Protein AF-A0A3D6C1T6-F1 (afdb_monomer)

Structure (mmCIF, N/CA/C/O backbone):
data_AF-A0A3D6C1T6-F1
#
_entry.id   AF-A0A3D6C1T6-F1
#
loop_
_atom_site.group_PDB
_atom_site.id
_atom_site.type_symbol
_atom_site.label_atom_id
_atom_site.label_alt_id
_atom_site.label_comp_id
_atom_site.label_asym_id
_atom_site.label_entity_id
_atom_site.label_seq_id
_atom_site.pdbx_PDB_ins_code
_atom_site.Cartn_x
_atom_site.Cartn_y
_atom_site.Cartn_z
_atom_site.occupancy
_atom_site.B_iso_or_equiv
_atom_site.auth_seq_id
_atom_site.auth_comp_id
_atom_site.auth_asym_id
_atom_site.auth_atom_id
_atom_site.pdbx_PDB_model_num
ATOM 1 N N . MET A 1 1 ? -8.037 4.709 -5.293 1.00 74.25 1 MET A N 1
ATOM 2 C CA . MET A 1 1 ? -7.787 3.481 -6.083 1.00 74.25 1 MET A CA 1
ATOM 3 C C . MET A 1 1 ? -6.461 3.729 -6.757 1.00 74.25 1 MET A C 1
ATOM 5 O O . MET A 1 1 ? -6.318 4.822 -7.291 1.00 74.25 1 MET A O 1
ATOM 9 N N . ILE A 1 2 ? -5.518 2.785 -6.696 1.00 80.56 2 ILE A N 1
ATOM 10 C CA . ILE A 1 2 ? -4.158 3.012 -7.212 1.00 80.56 2 ILE A CA 1
ATOM 11 C C . ILE A 1 2 ? -4.215 3.370 -8.702 1.00 80.56 2 ILE A C 1
ATOM 13 O O . ILE A 1 2 ? -4.973 2.765 -9.468 1.00 80.56 2 ILE A O 1
ATOM 17 N N . ASN A 1 3 ? -3.424 4.367 -9.097 1.00 86.88 3 ASN A N 1
ATOM 18 C CA . ASN A 1 3 ? -3.311 4.795 -10.482 1.00 86.88 3 ASN A CA 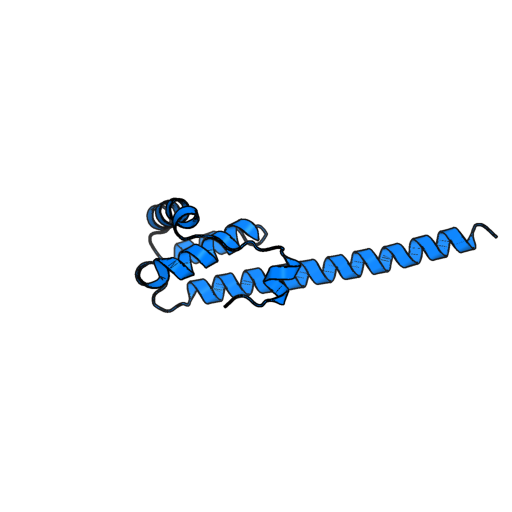1
ATOM 19 C C . ASN A 1 3 ? -2.776 3.649 -11.365 1.00 86.88 3 ASN A C 1
ATOM 21 O O . ASN A 1 3 ? -1.859 2.920 -10.989 1.00 86.88 3 ASN A O 1
ATOM 25 N N . ARG A 1 4 ? -3.340 3.484 -12.569 1.00 86.69 4 ARG A N 1
ATOM 26 C CA . ARG A 1 4 ? -2.904 2.455 -13.529 1.00 86.69 4 ARG A CA 1
ATOM 27 C C . ARG A 1 4 ? -1.431 2.605 -13.902 1.00 86.69 4 ARG A C 1
ATOM 29 O O . ARG A 1 4 ? -0.760 1.592 -14.077 1.00 86.69 4 ARG A O 1
ATOM 36 N N . THR A 1 5 ? -0.942 3.841 -13.995 1.00 89.00 5 THR A N 1
ATOM 37 C CA . THR A 1 5 ? 0.474 4.113 -14.260 1.00 89.00 5 THR A CA 1
ATOM 38 C C . THR A 1 5 ? 1.338 3.571 -13.128 1.00 89.00 5 THR A C 1
ATOM 40 O O . THR A 1 5 ? 2.226 2.776 -13.395 1.00 89.00 5 THR A O 1
ATOM 43 N N . THR A 1 6 ? 1.000 3.866 -11.871 1.00 90.50 6 THR A N 1
ATOM 44 C CA . THR A 1 6 ? 1.684 3.342 -10.677 1.00 90.50 6 THR A CA 1
ATOM 45 C C . THR A 1 6 ? 1.735 1.817 -10.659 1.00 90.50 6 THR A C 1
ATOM 47 O O . THR A 1 6 ? 2.794 1.232 -10.444 1.00 90.50 6 THR A O 1
ATOM 50 N N . VAL A 1 7 ? 0.606 1.159 -10.954 1.00 90.44 7 VAL A N 1
ATOM 51 C CA . VAL A 1 7 ? 0.543 -0.309 -11.052 1.00 90.44 7 VAL A CA 1
ATOM 52 C C . VAL A 1 7 ? 1.507 -0.838 -12.113 1.00 90.44 7 VAL A C 1
ATOM 54 O O . VAL A 1 7 ? 2.202 -1.818 -11.863 1.00 90.44 7 VAL A O 1
ATOM 57 N N . SER A 1 8 ? 1.553 -0.202 -13.286 1.00 91.50 8 SER A N 1
ATOM 58 C CA . SER A 1 8 ? 2.423 -0.628 -14.383 1.00 91.50 8 SER A CA 1
ATOM 59 C C . SER A 1 8 ? 3.899 -0.364 -14.087 1.00 91.50 8 SER A C 1
ATOM 61 O O . SER A 1 8 ? 4.715 -1.255 -14.299 1.00 91.50 8 SER A O 1
ATOM 63 N N . THR A 1 9 ? 4.238 0.828 -13.591 1.00 91.06 9 THR A N 1
ATOM 64 C CA . THR A 1 9 ? 5.617 1.246 -13.304 1.00 91.06 9 THR A CA 1
ATOM 65 C C . THR A 1 9 ? 6.249 0.382 -12.219 1.00 91.06 9 THR A C 1
ATOM 67 O O . THR A 1 9 ? 7.379 -0.065 -12.372 1.00 91.06 9 THR A O 1
ATOM 70 N N . LEU A 1 10 ? 5.504 0.086 -11.150 1.00 91.12 10 LEU A N 1
ATOM 71 C CA . LEU A 1 10 ? 5.992 -0.743 -10.044 1.00 91.12 10 LEU A CA 1
ATOM 72 C C . LEU A 1 10 ? 5.734 -2.246 -10.255 1.00 91.12 10 LEU A C 1
ATOM 74 O O . LEU A 1 10 ? 6.091 -3.068 -9.418 1.00 91.12 10 LEU A O 1
ATOM 78 N N . GLY A 1 11 ? 5.080 -2.644 -11.351 1.00 90.94 11 GLY A N 1
ATOM 79 C CA . GLY A 1 11 ? 4.744 -4.048 -11.605 1.00 90.94 11 GLY A CA 1
ATOM 80 C C . GLY A 1 11 ? 3.861 -4.673 -10.515 1.00 90.94 11 GLY A C 1
ATOM 81 O O . GLY A 1 11 ? 4.002 -5.863 -10.202 1.00 90.94 11 GLY A O 1
ATOM 82 N N . LEU A 1 12 ? 2.961 -3.882 -9.919 1.00 91.75 12 LEU A N 1
ATOM 83 C CA . LEU A 1 12 ? 2.129 -4.320 -8.799 1.00 91.75 12 LEU A CA 1
ATOM 84 C C . LEU A 1 12 ? 1.159 -5.410 -9.247 1.00 91.75 12 LEU A C 1
ATOM 86 O O . LEU A 1 12 ? 0.380 -5.248 -10.188 1.00 91.75 12 LEU A O 1
ATOM 90 N N . LYS A 1 13 ? 1.173 -6.535 -8.533 1.00 91.50 13 LYS A N 1
ATOM 91 C CA . LYS A 1 13 ? 0.289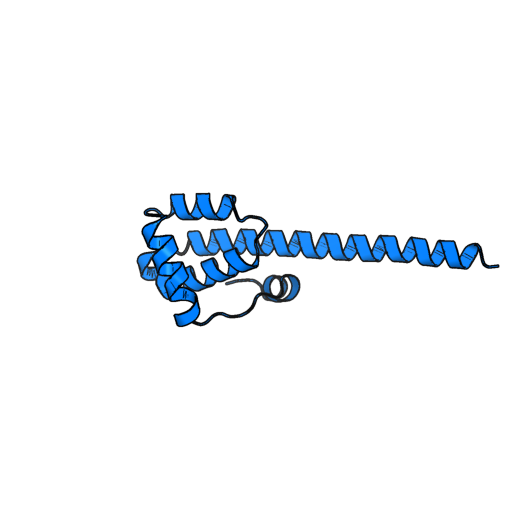 -7.663 -8.832 1.00 91.50 13 LYS A CA 1
ATOM 92 C C . LYS A 1 13 ? -1.023 -7.554 -8.054 1.00 91.50 13 LYS A C 1
ATOM 94 O O . LYS A 1 13 ? -0.996 -7.180 -6.876 1.00 91.50 13 LYS A O 1
ATOM 99 N N . PRO A 1 14 ? -2.163 -7.914 -8.670 1.00 91.25 14 PRO A N 1
ATOM 100 C CA . PRO A 1 14 ? -3.407 -8.074 -7.935 1.00 91.25 14 PRO A CA 1
ATOM 101 C C . PRO A 1 14 ? -3.265 -9.212 -6.921 1.00 91.25 14 PRO A C 1
ATOM 103 O O . PRO A 1 14 ? -2.606 -10.217 -7.193 1.00 91.25 14 PRO A O 1
ATOM 106 N N . MET A 1 15 ? -3.896 -9.058 -5.760 1.00 93.44 15 MET A N 1
ATOM 107 C CA . MET A 1 15 ? -3.900 -10.071 -4.706 1.00 93.44 15 MET A CA 1
ATOM 108 C C . MET A 1 15 ? -5.324 -10.509 -4.404 1.00 93.44 15 MET A C 1
ATOM 110 O O . MET A 1 15 ? -6.253 -9.708 -4.471 1.00 93.44 15 MET A O 1
ATOM 114 N N . THR A 1 16 ? -5.498 -11.784 -4.067 1.00 92.94 16 THR A N 1
ATOM 115 C CA . THR A 1 16 ? -6.787 -12.303 -3.607 1.00 92.94 16 THR A CA 1
ATOM 116 C C . THR A 1 16 ? -6.940 -12.101 -2.104 1.00 92.94 16 THR A C 1
ATOM 118 O O . THR A 1 16 ? -5.967 -11.874 -1.378 1.00 92.94 16 THR A O 1
ATOM 12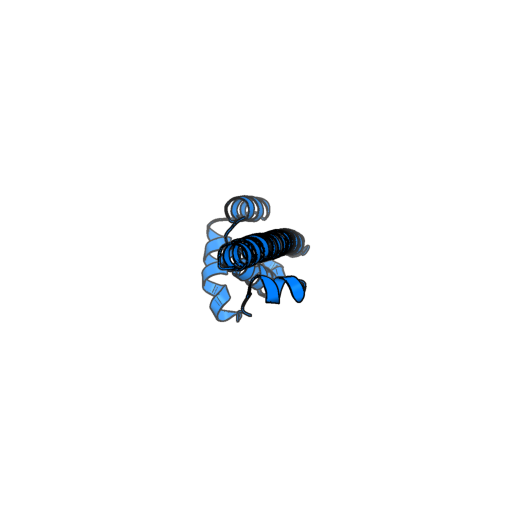1 N N . ARG A 1 17 ? -8.177 -12.220 -1.616 1.00 91.56 17 ARG A N 1
ATOM 122 C CA . ARG A 1 17 ? -8.480 -12.115 -0.185 1.00 91.56 17 ARG A CA 1
ATOM 123 C C . ARG A 1 17 ? -7.703 -13.135 0.654 1.00 91.56 17 ARG A C 1
ATOM 125 O O . ARG A 1 17 ? -7.190 -12.765 1.704 1.00 91.56 17 ARG A O 1
ATOM 132 N N . ASP A 1 18 ? -7.563 -14.368 0.171 1.00 93.81 18 ASP A N 1
ATOM 133 C CA . ASP A 1 18 ? -6.861 -15.435 0.896 1.00 93.81 18 ASP A CA 1
ATOM 134 C C . ASP A 1 18 ? -5.372 -15.117 1.068 1.00 93.81 18 ASP A C 1
ATOM 136 O O . ASP A 1 18 ? -4.834 -15.243 2.163 1.00 93.81 18 ASP A O 1
ATOM 140 N N . MET A 1 19 ? -4.723 -14.578 0.028 1.00 92.06 19 MET A N 1
ATOM 141 C CA . MET A 1 19 ? -3.328 -14.117 0.109 1.00 92.06 19 MET A CA 1
ATOM 142 C C . MET A 1 19 ? -3.150 -12.938 1.077 1.00 92.06 19 MET A C 1
ATOM 144 O O . MET A 1 19 ? -2.050 -12.682 1.563 1.00 92.06 19 MET A O 1
ATOM 148 N N . CYS A 1 20 ? -4.220 -12.190 1.349 1.00 93.88 20 CYS A N 1
ATOM 149 C CA . CYS A 1 20 ? -4.220 -11.052 2.263 1.00 93.88 20 CYS A CA 1
ATOM 150 C C . CYS A 1 20 ? -4.483 -11.451 3.720 1.00 93.88 20 CYS A C 1
ATOM 152 O O . CYS A 1 20 ? -4.191 -10.658 4.613 1.00 93.88 20 CYS A O 1
ATOM 154 N N . TYR A 1 21 ? -5.024 -12.643 3.981 1.00 93.25 21 TYR A N 1
ATOM 155 C CA . TYR A 1 21 ? -5.512 -13.002 5.310 1.00 93.25 21 TYR A CA 1
ATOM 156 C C . TYR A 1 21 ? -4.397 -13.073 6.357 1.00 93.25 21 TYR A C 1
ATOM 158 O O . TYR A 1 21 ? -4.515 -12.459 7.416 1.00 93.25 21 TYR A O 1
ATOM 166 N N . ASP A 1 22 ? -3.285 -13.740 6.050 1.00 93.88 22 ASP A N 1
ATOM 167 C CA . ASP A 1 22 ? -2.170 -13.872 6.996 1.00 93.88 22 ASP A CA 1
ATOM 168 C C . ASP A 1 22 ? -1.557 -12.508 7.337 1.00 93.88 22 ASP A C 1
ATOM 170 O O . ASP A 1 22 ? -1.253 -12.213 8.496 1.00 93.88 22 ASP A O 1
ATOM 174 N N . PHE A 1 23 ? -1.437 -11.632 6.334 1.00 93.38 23 PHE A N 1
ATOM 175 C CA . PHE A 1 23 ? -0.930 -10.278 6.534 1.00 93.38 23 PHE A CA 1
ATOM 176 C C . PHE A 1 23 ? -1.918 -9.411 7.321 1.00 93.38 23 PHE A C 1
ATOM 178 O O . PHE A 1 23 ? -1.500 -8.665 8.203 1.00 93.38 23 PHE A O 1
ATOM 185 N N . TYR A 1 24 ? -3.223 -9.567 7.080 1.00 93.25 24 TYR A N 1
ATOM 186 C CA . TYR A 1 24 ? -4.277 -8.957 7.890 1.00 93.25 24 TYR A CA 1
ATOM 187 C C . TYR A 1 24 ? -4.166 -9.366 9.364 1.00 93.25 24 TYR A C 1
ATOM 189 O O . TYR A 1 24 ? -4.154 -8.495 10.233 1.00 93.25 24 TYR A O 1
ATOM 197 N N . VAL A 1 25 ? -4.044 -10.667 9.656 1.00 93.50 25 VAL A N 1
ATOM 198 C CA . VAL A 1 25 ? -3.908 -11.169 11.034 1.00 93.50 25 VAL A CA 1
ATOM 199 C C . VAL A 1 25 ? -2.665 -10.581 11.695 1.00 93.50 25 VAL A C 1
ATOM 201 O O . VAL A 1 25 ? -2.749 -10.087 12.820 1.00 93.50 25 VAL A O 1
ATOM 204 N N . LYS A 1 26 ? -1.534 -10.570 10.980 1.00 92.69 26 LYS A N 1
ATOM 205 C CA . LYS A 1 26 ? -0.279 -10.003 11.475 1.00 92.69 26 LYS A CA 1
ATOM 206 C C . LYS A 1 26 ? -0.417 -8.515 11.803 1.00 92.69 26 LYS A C 1
ATOM 208 O O . LYS A 1 26 ? -0.211 -8.141 12.956 1.00 92.69 26 LYS A O 1
ATOM 213 N N . ILE A 1 27 ? -0.840 -7.696 10.837 1.00 90.50 27 ILE A N 1
ATOM 214 C CA . ILE A 1 27 ? -1.050 -6.248 11.011 1.00 90.50 27 ILE A CA 1
ATOM 215 C C . ILE A 1 27 ? -1.998 -5.979 12.176 1.00 90.50 27 ILE A C 1
ATOM 217 O O . ILE A 1 27 ? -1.699 -5.159 13.030 1.00 90.50 27 ILE A O 1
ATOM 221 N N . ASN A 1 28 ? -3.117 -6.695 12.254 1.00 88.06 28 ASN A N 1
ATOM 222 C CA . ASN A 1 28 ? -4.114 -6.472 13.295 1.00 88.06 28 ASN A CA 1
ATOM 223 C C . ASN A 1 28 ? -3.630 -6.914 14.694 1.00 88.06 28 ASN A C 1
ATOM 225 O O . ASN A 1 28 ? -4.147 -6.444 15.706 1.00 88.06 28 ASN A O 1
ATOM 229 N N . SER A 1 29 ? -2.649 -7.821 14.767 1.00 90.69 29 SER A N 1
ATOM 230 C CA . SER A 1 29 ? -2.021 -8.243 16.026 1.00 90.69 29 SER A CA 1
ATOM 231 C C . SER A 1 29 ? -0.906 -7.300 16.494 1.00 90.69 29 SER A C 1
ATOM 233 O O . SER A 1 29 ? -0.796 -7.036 17.693 1.00 90.69 29 SER A O 1
ATOM 235 N N . GLU A 1 30 ? -0.112 -6.771 15.558 1.00 89.31 30 GLU A N 1
ATOM 236 C CA . GLU A 1 30 ? 1.059 -5.925 15.825 1.00 89.31 30 GLU A CA 1
ATOM 237 C C . GLU A 1 30 ? 0.680 -4.437 15.919 1.00 89.31 30 GLU A C 1
ATOM 239 O O . GLU A 1 30 ? 1.191 -3.710 16.770 1.00 89.31 30 GLU A O 1
ATOM 244 N N . CYS A 1 31 ? -0.268 -3.986 15.098 1.00 88.19 31 CYS A N 1
ATOM 245 C CA . CYS A 1 31 ? -0.725 -2.605 15.007 1.00 88.19 31 CYS A CA 1
ATOM 246 C C . CYS A 1 31 ? -2.165 -2.494 15.520 1.00 88.19 31 CYS A C 1
ATOM 248 O O . CYS A 1 31 ? -3.131 -2.672 14.781 1.00 88.19 31 CYS A O 1
ATOM 250 N N . LYS A 1 32 ? -2.320 -2.167 16.807 1.00 84.44 32 LYS A N 1
ATOM 251 C CA . LYS A 1 32 ? -3.645 -2.037 17.442 1.00 84.44 32 LYS A CA 1
ATOM 252 C C . LYS A 1 32 ? -4.385 -0.742 17.095 1.00 84.44 32 LYS A C 1
ATOM 254 O O . LYS A 1 32 ? -5.551 -0.606 17.453 1.00 84.44 32 LYS A O 1
ATOM 259 N N . THR A 1 33 ? -3.716 0.209 16.443 1.00 86.25 33 THR A N 1
ATOM 260 C CA . THR A 1 33 ? -4.286 1.504 16.053 1.00 86.25 33 THR A CA 1
ATOM 261 C C . THR A 1 33 ? -3.934 1.851 14.603 1.00 86.25 33 THR A C 1
ATOM 263 O O . THR A 1 33 ? -2.881 1.428 14.111 1.00 86.25 33 THR A O 1
ATOM 266 N N . PRO A 1 34 ? -4.770 2.647 13.909 1.00 86.06 34 PRO A N 1
ATOM 267 C CA . PRO A 1 34 ? -4.453 3.177 12.581 1.00 86.06 34 PRO A CA 1
ATOM 268 C C . PRO A 1 34 ? -3.109 3.916 12.527 1.00 86.06 34 PRO A C 1
ATOM 270 O O . PRO A 1 34 ? -2.367 3.808 11.551 1.00 86.06 34 PRO A O 1
ATOM 273 N N . GLU A 1 35 ? -2.754 4.635 13.590 1.00 88.25 35 GLU A N 1
ATOM 274 C CA . GLU A 1 35 ? -1.493 5.368 13.703 1.00 88.25 35 GLU A CA 1
ATOM 275 C C . GLU A 1 35 ? -0.289 4.422 13.694 1.00 88.25 35 GLU A C 1
ATOM 277 O O . GLU A 1 35 ? 0.687 4.704 13.004 1.00 88.25 35 GLU A O 1
ATOM 282 N N . ALA A 1 36 ? -0.379 3.269 14.364 1.00 90.44 36 ALA A N 1
ATOM 283 C CA . ALA A 1 36 ? 0.678 2.258 14.338 1.00 90.44 36 ALA A CA 1
ATOM 284 C C . ALA A 1 36 ? 0.860 1.648 12.934 1.00 90.44 36 ALA A C 1
ATOM 286 O O . ALA A 1 36 ? 1.977 1.311 12.535 1.00 90.44 36 ALA A O 1
ATOM 287 N N . ILE A 1 37 ? -0.221 1.548 12.150 1.00 90.31 37 ILE A N 1
ATOM 288 C CA . ILE A 1 37 ? -0.145 1.132 10.741 1.00 90.31 37 ILE A CA 1
ATOM 289 C C . ILE A 1 37 ? 0.561 2.213 9.913 1.00 90.31 37 ILE A C 1
ATOM 291 O O . ILE A 1 37 ? 1.431 1.885 9.109 1.00 90.31 37 ILE A O 1
ATOM 295 N N . ARG A 1 38 ? 0.249 3.502 10.120 1.00 91.06 38 ARG A N 1
ATOM 296 C CA . ARG A 1 38 ? 0.949 4.612 9.437 1.00 91.06 38 ARG A CA 1
ATOM 297 C C . ARG A 1 38 ? 2.431 4.648 9.774 1.00 91.06 38 ARG A C 1
ATOM 299 O O . ARG A 1 38 ? 3.251 4.829 8.878 1.00 91.06 38 ARG A O 1
ATOM 306 N N . GLU A 1 39 ? 2.764 4.455 11.044 1.00 91.31 39 GLU A N 1
ATOM 307 C CA . GLU A 1 39 ? 4.149 4.354 11.486 1.00 91.31 39 GLU A CA 1
ATOM 308 C C . GLU A 1 39 ? 4.841 3.187 10.777 1.00 91.31 39 GLU A C 1
ATOM 310 O O . GLU A 1 39 ? 5.873 3.379 10.144 1.00 91.31 39 GLU A O 1
ATOM 315 N N . SER A 1 40 ? 4.223 2.006 10.752 1.00 90.75 40 SER A N 1
ATOM 316 C CA . SER A 1 40 ? 4.738 0.844 10.016 1.00 90.75 40 SER A CA 1
ATOM 317 C C . SER A 1 40 ? 4.972 1.128 8.528 1.00 90.75 40 SER A C 1
ATOM 319 O O . SER A 1 40 ? 6.030 0.793 8.000 1.00 90.75 40 SER A O 1
ATOM 321 N N . VAL A 1 41 ? 4.036 1.811 7.863 1.00 90.44 41 VAL A N 1
ATOM 322 C CA . VAL A 1 41 ? 4.177 2.246 6.463 1.00 90.44 41 VAL A CA 1
ATOM 323 C C . VAL A 1 41 ? 5.374 3.180 6.285 1.00 90.44 41 VAL A C 1
ATOM 325 O O . VAL A 1 41 ? 6.105 3.047 5.307 1.00 90.44 41 VAL A O 1
ATOM 328 N N . SER A 1 42 ? 5.629 4.077 7.242 1.00 88.62 42 SER A N 1
ATOM 329 C CA . SER A 1 42 ? 6.788 4.976 7.198 1.00 88.62 42 SER A CA 1
ATOM 330 C C . SER A 1 42 ? 8.131 4.233 7.251 1.00 88.62 42 SER A C 1
ATOM 332 O O . SER A 1 42 ? 9.117 4.726 6.711 1.00 88.62 42 SER A O 1
ATOM 334 N N . TRP A 1 43 ? 8.169 3.022 7.809 1.00 90.56 43 TRP A N 1
ATOM 335 C CA . TRP A 1 43 ? 9.344 2.146 7.779 1.00 90.56 43 TRP A CA 1
ATOM 336 C C . TRP A 1 43 ? 9.456 1.308 6.495 1.00 90.56 43 TRP A C 1
ATOM 338 O O . TRP A 1 43 ? 10.501 0.712 6.248 1.00 90.56 43 TRP A O 1
ATOM 348 N N . TRP A 1 44 ? 8.400 1.229 5.680 1.00 90.06 44 TRP A N 1
ATOM 349 C CA . TRP A 1 44 ? 8.341 0.420 4.450 1.00 90.06 44 TRP A CA 1
ATOM 350 C C . TRP A 1 44 ? 8.354 1.273 3.183 1.00 90.06 44 TRP A C 1
ATOM 352 O O . TRP A 1 44 ? 7.934 0.806 2.130 1.00 90.06 44 TRP A O 1
ATOM 362 N N . GLN A 1 45 ? 8.828 2.517 3.277 1.00 80.12 45 GLN A N 1
ATOM 363 C CA . GLN A 1 45 ? 8.765 3.492 2.184 1.00 80.12 45 GLN A CA 1
ATOM 364 C C . GLN A 1 45 ? 9.394 3.006 0.878 1.00 80.12 45 GLN A C 1
ATOM 366 O O . GLN A 1 45 ? 9.001 3.492 -0.167 1.00 80.12 45 GLN A O 1
ATOM 371 N N . THR A 1 46 ? 10.333 2.059 0.918 1.00 86.50 46 THR A N 1
ATOM 372 C CA . THR A 1 46 ? 11.010 1.505 -0.265 1.00 86.50 46 THR A CA 1
ATOM 373 C C . THR A 1 46 ? 10.508 0.119 -0.685 1.00 86.50 46 THR A C 1
ATOM 375 O O . THR A 1 46 ? 11.009 -0.435 -1.659 1.00 86.50 46 THR A O 1
ATOM 378 N N . ASP A 1 47 ? 9.540 -0.462 0.032 1.00 91.19 47 ASP A N 1
ATOM 379 C CA . ASP A 1 47 ? 9.018 -1.812 -0.220 1.00 91.19 47 ASP A CA 1
ATOM 380 C C . ASP A 1 47 ? 7.631 -1.737 -0.878 1.00 91.19 47 ASP A C 1
ATOM 382 O O . ASP A 1 47 ? 6.580 -1.871 -0.241 1.00 91.19 47 ASP A O 1
ATOM 386 N N . ASP A 1 48 ? 7.644 -1.515 -2.190 1.00 92.56 48 ASP A N 1
ATOM 387 C CA . ASP A 1 48 ? 6.469 -1.442 -3.060 1.00 92.56 48 ASP A CA 1
ATOM 388 C C . ASP A 1 48 ? 5.557 -2.677 -2.936 1.00 92.56 48 ASP A C 1
ATOM 390 O O . ASP A 1 48 ? 4.328 -2.561 -2.882 1.00 92.56 48 ASP A O 1
ATOM 394 N N . LYS A 1 49 ? 6.143 -3.873 -2.815 1.00 92.62 49 LYS A N 1
ATOM 395 C CA . LYS A 1 49 ? 5.405 -5.137 -2.680 1.00 92.62 49 LYS A CA 1
ATOM 396 C C . LYS A 1 49 ? 4.622 -5.191 -1.381 1.00 92.62 49 LYS A C 1
ATOM 398 O O . LYS A 1 49 ? 3.449 -5.580 -1.387 1.00 92.62 49 LYS A O 1
ATOM 403 N N . LYS A 1 50 ? 5.252 -4.807 -0.273 1.00 93.50 50 LYS A N 1
ATOM 404 C CA . LYS A 1 50 ? 4.621 -4.808 1.048 1.00 93.50 50 LYS A CA 1
ATOM 405 C C . LYS A 1 50 ? 3.555 -3.725 1.168 1.00 93.50 50 LYS A C 1
ATOM 407 O O . LYS A 1 50 ? 2.493 -3.984 1.734 1.00 93.50 50 LYS A O 1
ATOM 412 N N . LEU A 1 51 ? 3.786 -2.556 0.572 1.00 94.12 51 LEU A N 1
ATOM 413 C CA . LEU A 1 51 ? 2.781 -1.496 0.476 1.00 94.12 51 LEU A CA 1
ATOM 414 C C . LEU A 1 51 ? 1.581 -1.920 -0.381 1.00 94.12 51 LEU A C 1
ATOM 416 O O . LEU A 1 51 ? 0.439 -1.708 0.025 1.00 94.12 51 LEU A O 1
ATOM 420 N N . ASN A 1 52 ? 1.806 -2.597 -1.509 1.00 94.94 52 ASN A N 1
ATOM 421 C CA . ASN A 1 52 ? 0.729 -3.159 -2.327 1.00 94.94 52 ASN A CA 1
ATOM 422 C C . ASN A 1 52 ? -0.070 -4.231 -1.565 1.00 94.94 52 ASN A C 1
ATOM 424 O O . ASN A 1 52 ? -1.300 -4.237 -1.614 1.00 94.94 52 ASN A O 1
ATOM 428 N N . HIS A 1 53 ? 0.599 -5.104 -0.804 1.00 94.94 53 HIS A N 1
ATOM 429 C CA . HIS A 1 53 ? -0.077 -6.096 0.041 1.00 94.94 53 HIS A CA 1
ATOM 430 C C . HIS A 1 53 ? -0.954 -5.432 1.104 1.00 94.94 53 HIS A C 1
ATOM 432 O O . HIS A 1 53 ? -2.119 -5.804 1.264 1.00 94.94 53 HIS A O 1
ATOM 438 N N . LEU A 1 54 ? -0.430 -4.404 1.781 1.00 94.62 54 LEU A N 1
ATOM 439 C CA . LEU A 1 54 ? -1.202 -3.620 2.741 1.00 94.62 54 LEU A CA 1
ATOM 440 C C . LEU A 1 54 ? -2.404 -2.951 2.070 1.00 94.62 54 LEU A C 1
ATOM 442 O O . LEU A 1 54 ? -3.506 -3.010 2.606 1.00 94.62 54 LEU A O 1
ATOM 446 N N . TRP A 1 55 ? -2.221 -2.356 0.892 1.00 95.06 55 TRP A N 1
ATOM 447 C CA . TRP A 1 55 ? -3.311 -1.720 0.158 1.00 95.06 55 TRP A CA 1
ATOM 448 C C . TRP A 1 55 ? -4.462 -2.697 -0.124 1.00 95.06 55 TRP A C 1
ATOM 450 O O . TRP A 1 55 ? -5.625 -2.365 0.116 1.00 95.06 55 TRP A O 1
ATOM 460 N N . TRP A 1 56 ? -4.152 -3.926 -0.556 1.00 95.31 56 TRP A N 1
ATOM 461 C CA . TRP A 1 56 ? -5.159 -4.972 -0.765 1.00 95.31 56 TRP A CA 1
ATOM 462 C C . TRP A 1 56 ? -5.826 -5.426 0.537 1.00 95.31 56 TRP A C 1
ATOM 464 O O . TRP A 1 56 ? -7.048 -5.591 0.561 1.00 95.31 56 TRP A O 1
ATOM 474 N N . VAL A 1 57 ? -5.070 -5.563 1.633 1.00 94.50 57 VAL A N 1
ATOM 475 C CA . VAL A 1 57 ? -5.634 -5.835 2.967 1.00 94.50 57 VAL A CA 1
ATOM 476 C C . VAL A 1 57 ? -6.633 -4.751 3.365 1.00 94.50 57 VAL A C 1
ATOM 478 O O . VAL A 1 57 ? -7.762 -5.069 3.738 1.00 94.50 57 VAL A O 1
ATOM 481 N N . LEU A 1 58 ? -6.260 -3.477 3.234 1.00 92.69 58 LEU A N 1
ATOM 482 C CA . LEU A 1 58 ? -7.135 -2.348 3.552 1.00 92.69 58 LEU A CA 1
ATOM 483 C C . LEU A 1 58 ? -8.363 -2.301 2.638 1.00 92.69 58 LEU A C 1
ATOM 485 O O . LEU A 1 58 ? -9.420 -1.843 3.057 1.00 92.69 58 LEU A O 1
ATOM 489 N N . ASN A 1 59 ? -8.260 -2.807 1.408 1.00 92.31 59 ASN A N 1
ATOM 490 C CA . ASN A 1 59 ? -9.388 -2.870 0.486 1.00 92.31 59 ASN A CA 1
ATOM 491 C C . ASN A 1 59 ? -10.369 -4.015 0.808 1.00 92.31 59 ASN A C 1
ATOM 493 O O . ASN A 1 59 ? -11.573 -3.834 0.651 1.00 92.31 59 ASN A O 1
ATOM 497 N N . TYR A 1 60 ? -9.885 -5.177 1.262 1.00 93.25 60 TYR A N 1
ATOM 498 C CA . TYR A 1 60 ? -10.736 -6.324 1.623 1.00 93.25 60 TYR A CA 1
ATOM 499 C C . TYR A 1 60 ? -11.279 -6.280 3.056 1.00 93.25 60 TYR A C 1
ATOM 501 O O . TYR A 1 60 ? -12.329 -6.863 3.327 1.00 93.25 60 TYR A O 1
ATOM 509 N N . TYR A 1 61 ? -10.564 -5.626 3.972 1.00 90.50 61 TYR A N 1
ATOM 510 C CA . TYR A 1 61 ? -10.887 -5.553 5.400 1.00 90.50 61 TYR A CA 1
ATOM 511 C C . TYR A 1 61 ? -11.091 -4.102 5.871 1.00 90.50 61 TYR A C 1
ATOM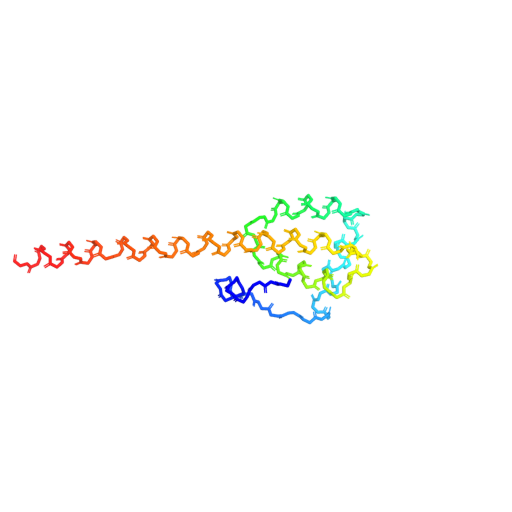 513 O O . TYR A 1 61 ? -10.877 -3.802 7.050 1.00 90.50 61 TYR A O 1
ATOM 521 N N . SER A 1 62 ? -11.522 -3.210 4.965 1.00 88.06 62 SER A N 1
ATOM 522 C CA . SER A 1 62 ? -11.737 -1.779 5.240 1.00 88.06 62 SER A CA 1
ATOM 523 C C . SER A 1 62 ? -12.600 -1.550 6.470 1.00 88.06 62 SER A C 1
ATOM 525 O O . SER A 1 62 ? -12.263 -0.731 7.311 1.00 88.06 62 SER A O 1
ATOM 527 N N . ASP A 1 63 ? -13.656 -2.343 6.635 1.00 86.06 63 ASP A N 1
ATOM 528 C CA . ASP A 1 63 ? -14.642 -2.160 7.704 1.00 86.06 63 ASP A CA 1
ATOM 529 C C . ASP A 1 63 ? -14.041 -2.306 9.110 1.00 86.06 63 ASP A C 1
ATOM 531 O O . ASP A 1 63 ? -14.613 -1.822 10.083 1.00 86.06 63 ASP A O 1
ATOM 535 N N . ARG A 1 64 ? -12.894 -2.989 9.228 1.00 84.00 64 ARG A N 1
ATOM 536 C CA . ARG A 1 64 ? -12.205 -3.211 10.505 1.00 84.00 64 ARG A CA 1
ATOM 537 C C . ARG A 1 64 ? -10.960 -2.356 10.678 1.00 84.00 64 ARG A C 1
ATOM 539 O O . ARG A 1 64 ? -10.688 -1.938 11.796 1.00 84.00 64 ARG A O 1
ATOM 546 N N . LEU A 1 65 ? -10.186 -2.160 9.612 1.00 84.00 65 LEU A N 1
ATOM 547 C CA . LEU A 1 65 ? -8.879 -1.501 9.699 1.00 84.00 65 LEU A CA 1
ATOM 548 C C . LEU A 1 65 ? -8.895 -0.042 9.257 1.00 84.00 65 LEU A C 1
ATOM 550 O O . LEU A 1 65 ? -8.077 0.739 9.729 1.00 84.00 65 LEU A O 1
ATOM 554 N N . ASP A 1 66 ? -9.780 0.320 8.334 1.00 86.12 66 ASP A N 1
ATOM 555 C CA . ASP A 1 66 ? -9.771 1.633 7.695 1.00 86.12 66 ASP A CA 1
ATOM 556 C C . ASP A 1 66 ? -11.179 2.044 7.238 1.00 86.12 66 ASP A C 1
ATOM 558 O O . ASP A 1 66 ? -11.426 2.204 6.036 1.00 86.12 66 ASP A O 1
ATOM 562 N N . PRO A 1 67 ? -12.131 2.185 8.183 1.00 83.94 67 PRO A N 1
ATOM 563 C CA . PRO A 1 67 ? -13.517 2.510 7.854 1.00 83.94 67 PRO A CA 1
ATOM 564 C C . PRO A 1 67 ? -13.623 3.859 7.128 1.00 83.94 67 PRO A C 1
ATOM 566 O O . PRO A 1 67 ? -14.406 3.997 6.187 1.00 83.94 67 PRO A O 1
ATOM 569 N N . ASP A 1 68 ? -12.765 4.814 7.492 1.00 87.06 68 ASP A N 1
ATOM 570 C CA . ASP A 1 68 ? -12.705 6.149 6.888 1.00 87.06 68 ASP A CA 1
ATOM 571 C C . ASP A 1 68 ? -11.884 6.201 5.589 1.00 87.06 68 ASP A C 1
ATOM 573 O O . ASP A 1 68 ? -11.796 7.249 4.952 1.00 87.06 68 ASP A O 1
ATOM 577 N N . ARG A 1 69 ? -11.273 5.082 5.173 1.00 86.31 69 ARG A N 1
ATOM 578 C CA . ARG A 1 69 ? -10.425 4.962 3.969 1.00 86.31 69 ARG A CA 1
ATOM 579 C C . ARG A 1 69 ? -9.178 5.863 3.966 1.00 86.31 69 ARG A C 1
ATOM 581 O O . ARG A 1 69 ? -8.556 6.079 2.920 1.00 86.31 69 ARG A O 1
ATOM 588 N N . ASN A 1 70 ? -8.803 6.384 5.131 1.00 90.75 70 ASN A N 1
ATOM 589 C CA . ASN A 1 70 ? -7.686 7.302 5.314 1.00 90.75 70 ASN A CA 1
ATOM 590 C C . ASN A 1 70 ? -6.334 6.587 5.217 1.00 90.75 70 ASN A C 1
ATOM 592 O O . ASN A 1 70 ? -5.382 7.146 4.670 1.00 90.75 70 ASN A O 1
ATOM 596 N N . LEU A 1 71 ? -6.220 5.363 5.743 1.00 90.56 71 LEU A N 1
ATOM 597 C CA . LEU A 1 71 ? -4.992 4.570 5.626 1.00 90.56 71 LEU A CA 1
ATOM 598 C C . LEU A 1 71 ? -4.759 4.143 4.185 1.00 90.56 71 LEU A C 1
ATOM 600 O O . LEU A 1 71 ? -3.633 4.213 3.699 1.00 90.56 71 LEU A O 1
ATOM 604 N N . ARG A 1 72 ? -5.820 3.765 3.473 1.00 91.50 72 ARG A N 1
ATOM 605 C CA . ARG A 1 72 ? -5.732 3.387 2.069 1.00 91.50 72 ARG A CA 1
ATOM 606 C C . ARG A 1 72 ? -5.218 4.551 1.235 1.00 91.50 72 ARG A C 1
ATOM 608 O O . ARG A 1 72 ? -4.291 4.357 0.460 1.00 91.50 72 ARG A O 1
ATOM 615 N N . ALA A 1 73 ? -5.769 5.752 1.421 1.00 91.81 73 ALA A N 1
ATOM 616 C CA . ALA A 1 73 ? -5.296 6.954 0.732 1.00 91.81 73 ALA A CA 1
ATOM 617 C C . ALA A 1 73 ? -3.827 7.276 1.066 1.00 91.81 73 ALA A C 1
ATOM 619 O O . ALA A 1 73 ? -3.060 7.666 0.189 1.00 91.81 73 ALA A O 1
ATOM 620 N N . TYR A 1 74 ? -3.419 7.066 2.320 1.00 91.88 74 TYR A N 1
ATOM 621 C CA . TYR A 1 74 ? -2.032 7.247 2.741 1.00 91.88 74 TYR A CA 1
ATOM 622 C C . TYR A 1 74 ? -1.076 6.275 2.032 1.00 91.88 74 TYR A C 1
ATOM 624 O O . TYR A 1 74 ? -0.040 6.699 1.526 1.00 91.88 74 TYR A O 1
ATOM 632 N N . VAL A 1 75 ? -1.439 4.992 1.940 1.00 93.19 75 VAL A N 1
ATOM 633 C CA . VAL A 1 75 ? -0.651 3.975 1.224 1.00 93.19 75 VAL A CA 1
ATOM 634 C C . VAL A 1 75 ? -0.634 4.236 -0.286 1.00 93.19 75 VAL A C 1
ATOM 636 O O . VAL A 1 75 ? 0.416 4.099 -0.904 1.00 93.19 75 VAL A O 1
ATOM 639 N N . GLU A 1 76 ? -1.760 4.659 -0.877 1.00 92.75 76 GLU A N 1
ATOM 640 C CA . GLU A 1 76 ? -1.837 5.051 -2.298 1.00 92.75 76 GLU A CA 1
ATOM 641 C C . GLU A 1 76 ? -0.816 6.145 -2.624 1.00 92.75 76 GLU A C 1
ATOM 643 O O . GLU A 1 76 ? -0.037 5.988 -3.558 1.00 92.75 76 GLU A O 1
ATOM 648 N N . LYS A 1 77 ? -0.744 7.197 -1.799 1.00 91.81 77 LYS A N 1
ATOM 649 C CA . LYS A 1 77 ? 0.204 8.299 -2.000 1.00 91.81 77 LYS A CA 1
ATOM 650 C C . LYS A 1 77 ? 1.668 7.844 -1.970 1.00 91.81 77 LYS A C 1
ATOM 652 O O . LYS A 1 77 ? 2.478 8.366 -2.728 1.00 91.81 77 LYS A O 1
ATOM 657 N N . HIS A 1 78 ? 2.013 6.897 -1.097 1.00 92.56 78 HIS A N 1
ATOM 658 C CA . HIS A 1 78 ? 3.374 6.349 -1.031 1.00 92.56 78 HIS A CA 1
ATOM 659 C C . HIS A 1 78 ? 3.719 5.508 -2.259 1.00 92.56 78 HIS A C 1
ATOM 661 O O . HIS A 1 78 ? 4.813 5.640 -2.797 1.00 92.56 78 HIS A O 1
ATOM 667 N N . LEU A 1 79 ? 2.783 4.683 -2.734 1.00 93.31 79 LEU A N 1
ATOM 668 C CA . LEU A 1 79 ? 2.969 3.922 -3.970 1.00 93.31 79 LEU A CA 1
ATOM 669 C C . LEU A 1 79 ? 3.122 4.848 -5.182 1.00 93.31 79 LEU A C 1
ATOM 671 O O . LEU A 1 79 ? 3.989 4.614 -6.016 1.00 93.31 79 LEU A O 1
ATOM 675 N N . ASP A 1 80 ? 2.322 5.911 -5.267 1.00 92.12 80 ASP A N 1
ATOM 676 C CA . ASP A 1 80 ? 2.435 6.888 -6.352 1.00 92.12 80 ASP A CA 1
ATOM 677 C C . ASP A 1 80 ? 3.799 7.603 -6.322 1.00 92.12 80 ASP A C 1
ATOM 679 O O . ASP A 1 80 ? 4.467 7.672 -7.351 1.00 92.12 80 ASP A O 1
ATOM 683 N N . ALA A 1 81 ? 4.274 8.027 -5.145 1.00 91.44 81 ALA A N 1
ATOM 684 C CA . ALA A 1 81 ? 5.601 8.634 -4.996 1.00 91.44 81 ALA A CA 1
ATOM 685 C C . ALA A 1 81 ? 6.740 7.677 -5.401 1.00 91.44 81 ALA A C 1
ATOM 687 O O . ALA A 1 81 ? 7.704 8.089 -6.042 1.00 91.44 81 ALA A O 1
ATOM 688 N N . LEU A 1 82 ? 6.617 6.387 -5.073 1.00 91.75 82 LEU A N 1
ATOM 689 C CA . LEU A 1 82 ? 7.571 5.368 -5.514 1.00 91.75 82 LEU A CA 1
ATOM 690 C C . LEU A 1 82 ? 7.579 5.192 -7.033 1.00 91.75 82 LEU A C 1
ATOM 692 O O . LEU A 1 82 ? 8.641 5.005 -7.621 1.00 91.75 82 LEU A O 1
ATOM 696 N N . ALA A 1 83 ? 6.412 5.237 -7.673 1.00 92.44 83 ALA A N 1
ATOM 697 C CA . ALA A 1 83 ? 6.326 5.146 -9.124 1.00 92.44 83 ALA A CA 1
ATOM 698 C C . ALA A 1 83 ? 6.923 6.377 -9.814 1.00 92.44 83 ALA A C 1
ATOM 700 O O . ALA A 1 83 ? 7.584 6.225 -10.839 1.00 92.44 83 ALA A O 1
ATOM 701 N N . GLU A 1 84 ? 6.713 7.573 -9.261 1.00 91.25 84 GLU A N 1
ATOM 702 C CA . GLU A 1 84 ? 7.333 8.807 -9.756 1.00 91.25 84 GLU A CA 1
ATOM 703 C C . GLU A 1 84 ? 8.862 8.732 -9.678 1.00 91.25 84 GLU A C 1
ATOM 705 O O . GLU A 1 84 ? 9.538 8.987 -10.675 1.00 91.25 84 GLU A O 1
ATOM 710 N N . GLU A 1 85 ? 9.409 8.299 -8.539 1.00 91.19 85 GLU A N 1
ATOM 711 C CA . GLU A 1 85 ? 10.855 8.110 -8.377 1.00 91.19 85 GLU A CA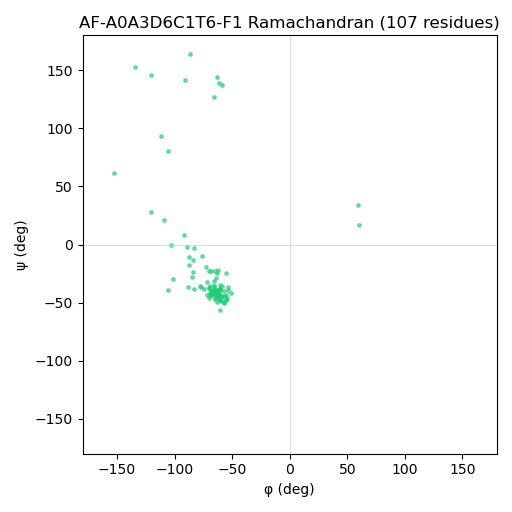 1
ATOM 712 C C . GLU A 1 85 ? 11.394 7.048 -9.347 1.00 91.19 85 GLU A C 1
ATOM 714 O O . GLU A 1 85 ? 12.394 7.271 -10.026 1.00 91.19 85 GLU A O 1
ATOM 719 N N . ALA A 1 86 ? 10.714 5.904 -9.477 1.00 89.81 86 ALA A N 1
ATOM 720 C CA . ALA A 1 86 ? 11.128 4.846 -10.396 1.00 89.81 86 ALA A CA 1
ATOM 721 C C . ALA A 1 86 ? 11.135 5.312 -11.862 1.00 89.81 86 ALA A C 1
ATOM 723 O O . ALA A 1 86 ? 12.058 4.984 -12.608 1.00 89.81 86 ALA A O 1
ATOM 724 N N . ALA A 1 87 ? 10.135 6.099 -12.271 1.00 89.38 87 ALA A N 1
ATOM 725 C CA . ALA A 1 87 ? 10.080 6.680 -13.608 1.00 89.38 87 ALA A CA 1
ATOM 726 C C . ALA A 1 87 ? 11.223 7.682 -13.841 1.00 89.38 87 ALA A C 1
ATOM 728 O O . ALA A 1 87 ? 11.875 7.637 -14.882 1.00 89.38 87 ALA A O 1
ATOM 729 N N . PHE A 1 88 ? 11.514 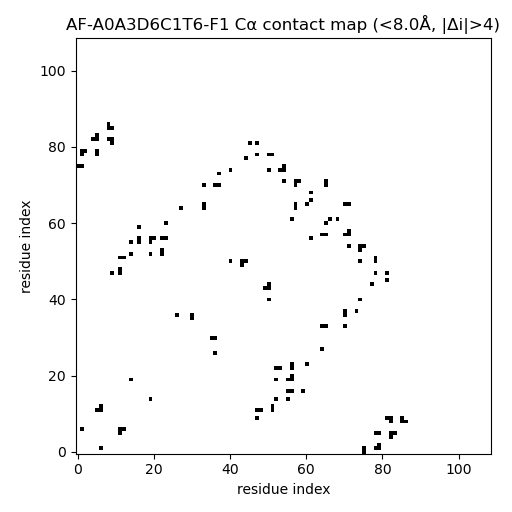8.534 -12.854 1.00 89.62 88 PHE A N 1
ATOM 730 C CA . PHE A 1 88 ? 12.618 9.490 -12.930 1.00 89.62 88 PHE A CA 1
ATOM 731 C C . PHE A 1 88 ? 13.984 8.797 -13.070 1.00 89.62 88 PHE A C 1
ATOM 733 O O . PHE A 1 88 ? 14.811 9.194 -13.893 1.00 89.62 88 PHE A O 1
ATOM 740 N N . GLN A 1 89 ? 14.214 7.721 -12.313 1.00 85.62 89 GLN A N 1
ATOM 741 C CA . GLN A 1 89 ? 15.446 6.932 -12.407 1.00 85.62 89 GLN A CA 1
ATOM 742 C C . GLN A 1 89 ? 15.595 6.239 -13.774 1.00 85.62 89 GLN A C 1
ATOM 744 O O . GLN A 1 89 ? 16.699 6.202 -14.327 1.00 85.62 89 GLN A O 1
ATOM 749 N N . ASP A 1 90 ? 14.501 5.728 -14.352 1.00 86.12 90 ASP A N 1
ATOM 750 C CA . ASP A 1 90 ? 14.513 5.132 -15.696 1.00 86.12 90 ASP A CA 1
ATOM 751 C C . ASP A 1 90 ? 14.923 6.162 -16.765 1.00 86.12 90 ASP A C 1
ATOM 753 O O . ASP A 1 90 ? 15.822 5.902 -17.572 1.00 86.12 90 ASP A O 1
ATOM 757 N N . GLU A 1 91 ? 14.355 7.372 -16.720 1.00 84.94 91 GLU A N 1
ATOM 758 C CA . GLU A 1 91 ? 14.698 8.471 -17.635 1.00 84.94 91 GLU A CA 1
ATOM 759 C C . GLU A 1 91 ? 16.164 8.916 -17.515 1.00 84.94 91 GLU A C 1
ATOM 761 O O . GLU A 1 91 ? 16.837 9.144 -18.532 1.00 84.94 91 GLU A O 1
ATOM 766 N N . LEU A 1 92 ? 16.694 8.986 -16.288 1.00 83.69 92 LEU A N 1
ATOM 767 C CA . LEU A 1 92 ? 18.108 9.287 -16.050 1.00 83.69 92 LEU A CA 1
ATOM 768 C C . LEU A 1 92 ? 19.025 8.227 -16.678 1.00 83.69 92 LEU A C 1
ATOM 770 O O . LEU A 1 92 ? 20.020 8.559 -17.327 1.00 83.69 92 LEU A O 1
ATOM 774 N N . SER A 1 93 ? 18.681 6.947 -16.508 1.00 80.50 93 SER A N 1
ATOM 775 C CA . SER A 1 93 ? 19.477 5.825 -17.017 1.00 80.50 93 SER A CA 1
ATOM 776 C C . SER A 1 93 ? 19.522 5.777 -18.551 1.00 80.50 93 SER A C 1
ATOM 778 O O . SER A 1 93 ? 20.567 5.486 -19.145 1.00 80.50 93 SER A O 1
ATOM 780 N N . ARG A 1 94 ? 18.413 6.140 -19.208 1.00 75.75 94 ARG A N 1
ATOM 781 C CA . ARG A 1 94 ? 18.328 6.277 -20.668 1.00 75.75 94 ARG A CA 1
ATOM 782 C C . ARG A 1 94 ? 19.158 7.443 -21.190 1.00 75.75 94 ARG A C 1
ATOM 784 O O . ARG A 1 94 ? 19.878 7.277 -22.173 1.00 75.75 94 ARG A O 1
ATOM 791 N N . SER A 1 95 ? 19.108 8.588 -20.514 1.00 72.38 95 SER A N 1
ATOM 792 C CA . SER A 1 95 ? 19.846 9.788 -20.927 1.00 72.38 95 SER A CA 1
ATOM 793 C C . SER A 1 95 ? 21.366 9.587 -20.840 1.00 72.38 95 SER A C 1
ATOM 795 O O . SER A 1 95 ? 22.082 9.907 -21.784 1.00 72.38 95 SER A O 1
ATOM 797 N N . GLY A 1 96 ? 21.858 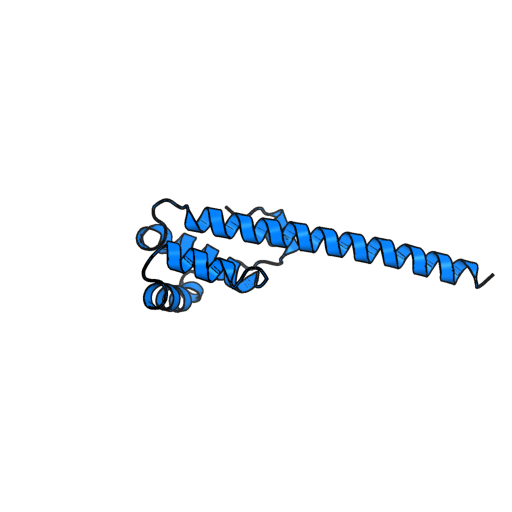8.946 -19.772 1.00 61.88 96 GLY A N 1
ATOM 798 C CA . GLY A 1 96 ? 23.290 8.651 -19.610 1.00 61.88 96 GLY A CA 1
ATOM 799 C C . GLY A 1 96 ? 23.832 7.535 -20.518 1.00 61.88 96 GLY A C 1
ATOM 800 O O . GLY A 1 96 ? 25.042 7.448 -20.734 1.00 61.88 96 GLY A O 1
ATOM 801 N N . SER A 1 97 ? 22.960 6.680 -21.062 1.00 61.22 97 SER A N 1
ATOM 802 C CA . SER A 1 97 ? 23.348 5.648 -22.038 1.00 61.22 97 SER A CA 1
ATOM 803 C C . SER A 1 97 ? 23.551 6.244 -23.435 1.00 61.22 97 SER A C 1
ATOM 805 O O . SER A 1 97 ? 24.496 5.871 -24.127 1.00 61.22 97 SER A O 1
ATOM 807 N N . SER A 1 98 ? 22.735 7.239 -23.803 1.00 59.28 98 SER A N 1
ATOM 808 C CA . SER A 1 98 ? 22.827 7.921 -25.099 1.00 59.28 98 SER A CA 1
ATOM 809 C C . SER A 1 98 ? 24.133 8.714 -25.265 1.00 59.28 98 SER A C 1
ATOM 811 O O . SER A 1 98 ? 24.697 8.740 -26.356 1.00 59.28 98 SER A O 1
ATOM 813 N N . GLU A 1 99 ? 24.659 9.321 -24.194 1.00 58.03 99 GLU A N 1
ATOM 814 C CA . GLU A 1 99 ? 25.933 10.063 -24.242 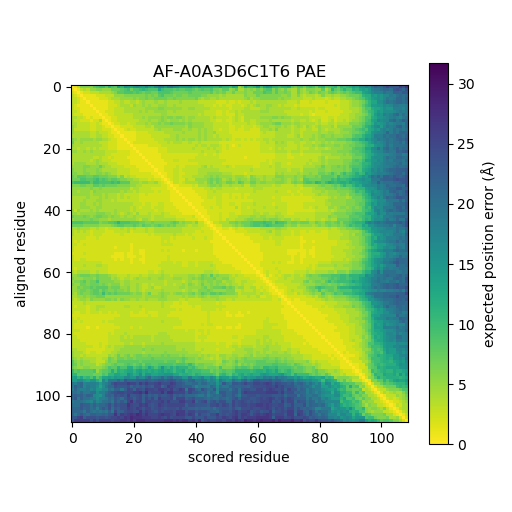1.00 58.03 99 GLU A CA 1
ATOM 815 C C . GLU A 1 99 ? 27.161 9.146 -24.371 1.00 58.03 99 GLU A C 1
ATOM 817 O O . GLU A 1 99 ? 28.150 9.520 -25.006 1.00 58.03 99 GLU A O 1
ATOM 822 N N . LYS A 1 100 ? 27.114 7.932 -23.802 1.00 59.81 100 LYS A N 1
ATOM 823 C CA . LYS A 1 100 ? 28.210 6.955 -23.923 1.00 59.81 100 LYS A CA 1
ATOM 824 C C . LYS A 1 100 ? 28.295 6.353 -25.323 1.00 59.81 100 LYS A C 1
ATOM 826 O O . LYS A 1 100 ? 29.393 6.269 -25.867 1.00 59.81 100 LYS A O 1
ATOM 831 N N . GLU A 1 101 ? 27.157 5.997 -25.917 1.00 59.19 101 GLU A N 1
ATOM 832 C CA . GLU A 1 101 ? 27.098 5.473 -27.289 1.00 59.19 101 GLU A CA 1
ATOM 833 C C . GLU A 1 101 ? 27.567 6.513 -28.321 1.00 59.19 101 GLU A C 1
ATOM 835 O O . GLU A 1 101 ? 28.319 6.188 -29.242 1.00 59.19 101 GLU A O 1
ATOM 840 N N . GLU A 1 102 ? 27.199 7.787 -28.145 1.00 58.66 102 GLU A N 1
ATOM 841 C CA . GLU A 1 102 ? 27.649 8.857 -29.042 1.00 58.66 102 GLU A CA 1
ATOM 842 C C . GLU A 1 102 ? 29.155 9.153 -28.893 1.00 58.66 102 GLU A C 1
ATOM 844 O O . GLU A 1 102 ? 29.838 9.420 -29.886 1.00 58.66 102 GLU A O 1
ATOM 849 N N . ALA A 1 103 ? 29.706 9.064 -27.677 1.00 61.38 103 ALA A N 1
ATOM 850 C CA . ALA A 1 103 ? 31.136 9.248 -27.432 1.00 61.38 103 ALA A CA 1
ATOM 851 C C . ALA A 1 103 ? 31.990 8.104 -28.010 1.00 61.38 103 ALA A C 1
ATOM 853 O O . ALA A 1 103 ? 33.011 8.370 -28.649 1.00 61.38 103 ALA A O 1
ATOM 854 N N . GLU A 1 104 ? 31.565 6.847 -27.852 1.00 61.75 104 GLU A N 1
ATOM 855 C CA . GLU A 1 104 ? 32.264 5.689 -28.429 1.00 61.75 104 GLU A CA 1
ATOM 856 C C . GLU A 1 104 ? 32.220 5.705 -29.963 1.00 61.75 104 GLU A C 1
ATOM 858 O O . GLU A 1 104 ? 33.240 5.461 -30.612 1.00 61.75 104 GLU A O 1
ATOM 863 N N . SER A 1 105 ? 31.088 6.097 -30.560 1.00 68.56 105 SER A N 1
ATOM 864 C CA . SER A 1 105 ? 30.971 6.196 -32.019 1.00 68.56 105 SER A CA 1
ATOM 865 C C . SER A 1 105 ? 31.809 7.332 -32.626 1.00 68.56 105 SER A C 1
ATOM 867 O O . SER A 1 105 ? 32.154 7.258 -33.804 1.00 68.56 105 SER A O 1
ATOM 869 N N . ARG A 1 106 ? 32.159 8.372 -31.854 1.00 68.31 106 ARG A N 1
ATOM 870 C CA . ARG A 1 106 ? 33.029 9.482 -32.296 1.00 68.31 106 ARG A CA 1
ATOM 871 C C . ARG A 1 106 ? 34.525 9.181 -32.174 1.00 68.31 106 ARG A C 1
ATOM 873 O O . ARG A 1 106 ? 35.308 9.804 -32.881 1.00 68.31 106 ARG A O 1
ATOM 880 N N . MET A 1 107 ? 34.930 8.260 -31.297 1.00 62.31 107 MET A N 1
ATOM 881 C CA . MET A 1 107 ? 36.336 7.846 -31.151 1.00 62.31 107 MET A CA 1
ATOM 882 C C . MET A 1 107 ? 36.742 6.710 -32.103 1.00 62.31 107 MET A C 1
ATOM 884 O O . MET A 1 107 ? 37.928 6.411 -32.216 1.00 62.31 107 MET A O 1
ATOM 888 N N . ALA A 1 108 ? 35.776 6.076 -32.774 1.00 58.03 108 ALA A N 1
ATOM 889 C CA . ALA A 1 108 ? 36.000 4.983 -33.721 1.00 58.03 108 ALA A CA 1
ATOM 890 C C . ALA A 1 108 ? 36.177 5.435 -35.192 1.00 58.03 108 ALA A C 1
ATOM 892 O O . ALA A 1 108 ? 36.208 4.579 -36.078 1.00 58.03 108 ALA A O 1
ATOM 893 N N . VAL A 1 109 ? 36.276 6.748 -35.454 1.00 49.38 109 VAL A N 1
ATOM 894 C CA . VAL A 1 109 ? 36.459 7.350 -36.793 1.00 49.38 109 VAL A CA 1
ATOM 895 C C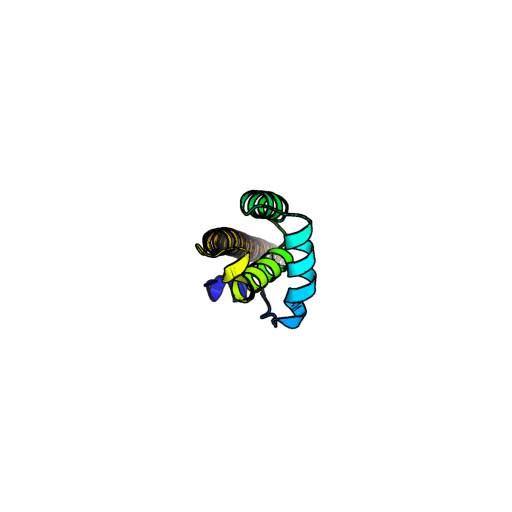 . VAL A 1 109 ? 37.863 7.916 -36.955 1.00 49.38 109 VAL A C 1
ATOM 897 O O . VAL A 1 109 ? 38.314 8.636 -36.036 1.00 49.38 109 VAL A O 1
#

Radius of gyration: 19.0 Å; Cα contacts (8 Å, |Δi|>4): 77; chains: 1; bounding box: 51×26×54 Å

pLDDT: mean 85.97, std 10.7, range [49.38, 95.31]

Mean predicted aligned error: 7.39 Å

Solvent-accessible surface area (backbone atoms only — not comparable to full-atom values): 6277 Å² total; per-residue (Å²): 128,78,55,70,65,34,36,61,71,65,63,59,74,92,78,55,70,75,79,25,44,66,56,44,55,48,46,60,70,75,30,86,42,65,65,48,46,53,52,54,48,68,75,39,72,88,39,64,68,61,49,50,49,48,43,52,28,41,67,77,42,19,86,80,70,27,72,84,47,58,60,47,54,52,48,41,54,50,49,43,52,49,25,53,52,52,52,53,53,51,54,52,57,55,55,60,48,54,56,52,56,55,51,54,62,60,71,75,109

Secondary structure (DSSP, 8-state):
---HHHHHHTTPPP--HHHHHHHHHHHHHH--SHHHHHHHHHHTTT-HHHHHHHHHHHHHSHHHH-TTSHHHHHHHHHHHHHHHHHHHHHHHHHHHHHHHHHHHHHH--

Sequence (109 aa):
MINRTTVSTLGLKPMTRDMCYDFYVKINSECKTPEAIRESVSWWQTDDKKLNHLWWVLNYYSDRLDPDRNLRAYVEKHLDALAEEAAFQDELSRSGSSEKEEAESRMAV

Foldseek 3Di:
DADPLLCVLVVQDDDDPVNLVVVLVVCVVQPVALVSVLVVCVVCLPPLHVLSSVLNNCVVVVVPRPVPCPSNVVSSVSSVVNSVVSVVVVVVVVVVVVVVVVVVVVVVD